Protein AF-A0A7S2JQQ1-F1 (afdb_monomer)

Solvent-accessible surface area (backbone atoms only — not comparable to full-atom values): 8161 Å² total; per-residue (Å²): 144,82,84,77,81,76,63,47,49,43,84,43,77,34,93,50,87,93,55,63,57,22,48,39,71,71,58,92,76,64,92,88,61,87,68,65,79,66,64,65,46,83,41,58,53,73,78,39,54,34,51,41,75,40,65,47,99,89,63,50,79,39,70,37,88,88,42,74,76,49,68,48,76,68,58,82,39,36,49,71,51,93,93,48,60,56,27,40,31,41,84,39,73,60,50,29,55,67,63,60,36,68,78,50,100,80,75,51,66,46,85,57,51,90,72,79,91,76,78,86,73,89,86,77,128

Sequence (125 aa):
ENGICMDNIQSGPSTIRDAGRGAFATRFMEKGTVIAPMPLLQVDKAYFDMYELAPDEDGDLDRDGDKVIGKQQMINYCFGHEETTMLLCSFTSANLINHARCSGGDGTCKFEPNAAYRWSSWDAN

InterPro domains:
  IPR046341 SET domain superfamily [G3DSA:2.170.270.10] (5-125)
  IPR046341 SET domain superfamily [SSF82199] (7-116)

Organism: NCBI:txid163516

Structure (mmCIF, N/CA/C/O backbone):
data_AF-A0A7S2JQQ1-F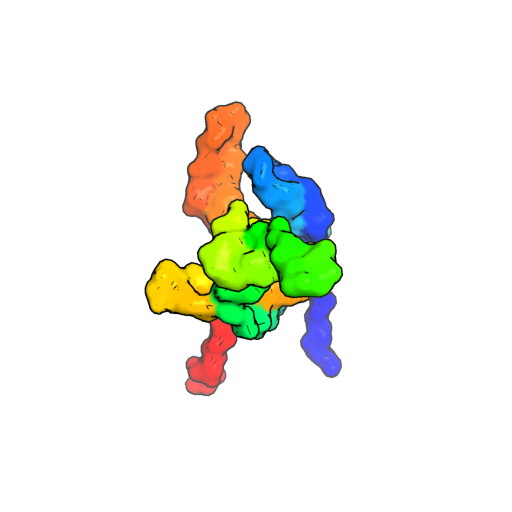1
#
_entry.id   AF-A0A7S2JQQ1-F1
#
loop_
_atom_site.group_PDB
_atom_site.id
_atom_site.type_symbol
_atom_site.label_atom_id
_atom_site.label_alt_id
_atom_site.label_comp_id
_atom_site.label_asym_id
_atom_site.label_entity_id
_atom_site.label_seq_id
_atom_site.pdbx_PDB_ins_code
_atom_site.Cartn_x
_atom_site.Cartn_y
_atom_site.Cartn_z
_atom_site.occupancy
_atom_site.B_iso_or_equiv
_atom_site.auth_seq_id
_atom_site.auth_comp_id
_atom_site.auth_asym_id
_atom_site.auth_atom_id
_atom_site.pdbx_PDB_model_num
ATOM 1 N N . GLU A 1 1 ? -30.288 0.962 4.032 1.00 47.53 1 GLU A N 1
ATOM 2 C CA . GLU A 1 1 ? -30.519 1.204 5.475 1.00 47.53 1 GLU A CA 1
ATOM 3 C C . GLU A 1 1 ? -29.450 0.616 6.414 1.00 47.53 1 GLU A C 1
ATOM 5 O O . GLU A 1 1 ? -29.585 0.787 7.610 1.00 47.53 1 GLU A O 1
ATOM 10 N N . ASN A 1 2 ? -28.333 0.047 5.922 1.00 76.25 2 ASN A N 1
ATOM 11 C CA . ASN A 1 2 ? -27.232 -0.469 6.767 1.00 76.25 2 ASN A CA 1
ATOM 12 C C . ASN A 1 2 ? -25.859 0.125 6.382 1.00 76.25 2 ASN A C 1
ATOM 14 O O . ASN A 1 2 ? -24.859 -0.584 6.310 1.00 76.25 2 ASN A O 1
ATOM 18 N N . GLY A 1 3 ? -25.817 1.414 6.033 1.00 67.44 3 GLY A N 1
ATOM 19 C CA . GLY A 1 3 ? -24.562 2.078 5.674 1.00 67.44 3 GLY A CA 1
ATOM 20 C C . GLY A 1 3 ? -23.677 2.272 6.905 1.00 67.44 3 GLY A C 1
ATOM 21 O O . GLY A 1 3 ? -24.150 2.772 7.921 1.00 67.44 3 GLY A O 1
ATOM 22 N N . ILE A 1 4 ? -22.402 1.896 6.813 1.00 72.25 4 ILE A N 1
ATOM 23 C CA . ILE A 1 4 ? -21.399 2.187 7.843 1.00 72.25 4 ILE A CA 1
ATOM 24 C C . ILE A 1 4 ? -20.569 3.372 7.356 1.00 72.25 4 ILE A C 1
ATOM 26 O O . ILE A 1 4 ? -19.987 3.322 6.271 1.00 72.25 4 ILE A O 1
ATOM 30 N N . CYS A 1 5 ? -20.509 4.436 8.156 1.00 78.81 5 CYS A N 1
ATOM 31 C CA . CYS A 1 5 ? -19.600 5.545 7.896 1.00 78.81 5 CYS A CA 1
ATOM 32 C C . CYS A 1 5 ? -18.150 5.053 8.004 1.00 78.81 5 CYS A C 1
ATOM 34 O O . CYS A 1 5 ? -17.758 4.430 8.989 1.00 78.81 5 CYS A O 1
ATOM 36 N N . MET A 1 6 ? -17.337 5.341 6.988 1.00 81.31 6 MET A N 1
ATOM 37 C CA . MET A 1 6 ? -15.905 5.025 6.987 1.00 81.31 6 MET A CA 1
ATOM 38 C C . MET A 1 6 ? -15.097 6.124 7.694 1.00 81.31 6 MET A C 1
ATOM 40 O O . MET A 1 6 ? -14.094 6.598 7.174 1.00 81.31 6 MET A O 1
ATOM 44 N N . ASP A 1 7 ? -15.552 6.556 8.869 1.00 88.06 7 ASP A N 1
ATOM 45 C CA . ASP A 1 7 ? -14.949 7.630 9.666 1.00 88.06 7 ASP A CA 1
ATOM 46 C C . ASP A 1 7 ? -14.062 7.102 10.802 1.00 88.06 7 ASP A C 1
ATOM 48 O O . ASP A 1 7 ? -13.568 7.897 11.588 1.00 88.06 7 ASP A O 1
ATOM 52 N N . ASN A 1 8 ? -13.832 5.782 10.893 1.00 91.25 8 ASN A N 1
ATOM 53 C CA . ASN A 1 8 ? -12.987 5.146 11.920 1.00 91.25 8 ASN A CA 1
ATOM 54 C C . ASN A 1 8 ? -11.505 5.547 11.844 1.00 91.25 8 ASN A C 1
ATOM 56 O O . ASN A 1 8 ? -10.788 5.452 12.842 1.00 91.25 8 ASN A O 1
ATOM 60 N N . ILE A 1 9 ? -11.035 5.948 10.660 1.00 92.75 9 ILE A N 1
ATOM 61 C CA . ILE A 1 9 ? -9.636 6.283 10.405 1.00 92.75 9 ILE A CA 1
ATOM 62 C C . ILE A 1 9 ? -9.510 7.572 9.597 1.00 92.75 9 ILE A C 1
ATOM 64 O O . ILE A 1 9 ? -10.356 7.887 8.765 1.00 92.75 9 ILE A O 1
ATOM 68 N N . GLN A 1 10 ? -8.407 8.283 9.808 1.00 92.62 10 GLN A N 1
ATOM 69 C CA . GLN A 1 10 ? -8.007 9.449 9.026 1.00 92.62 10 GLN A CA 1
ATOM 70 C C . GLN A 1 10 ? -6.570 9.299 8.520 1.00 92.62 10 GLN A C 1
ATOM 72 O O . GLN A 1 10 ? -5.739 8.646 9.154 1.00 92.62 10 GLN A O 1
ATOM 77 N N . SER A 1 11 ? -6.264 9.924 7.384 1.00 91.75 11 SER A N 1
ATOM 78 C CA . SER A 1 11 ? -4.903 9.975 6.841 1.00 91.75 11 SER A CA 1
ATOM 79 C C . SER A 1 11 ? -4.071 11.050 7.541 1.00 91.75 11 SER A C 1
ATOM 81 O O . SER A 1 11 ? -4.519 12.189 7.673 1.00 91.75 11 SER A O 1
ATOM 83 N N . GLY A 1 12 ? -2.835 10.722 7.912 1.00 90.75 12 GLY A N 1
ATOM 84 C CA . GLY A 1 12 ? -1.853 11.678 8.431 1.00 90.75 12 GLY A CA 1
ATOM 85 C C . GLY A 1 12 ? -0.416 11.292 8.062 1.00 90.75 12 GLY A C 1
ATOM 86 O O . GLY A 1 12 ? -0.206 10.225 7.480 1.00 90.75 12 GLY A O 1
ATOM 87 N N . PRO A 1 13 ? 0.586 12.136 8.367 1.00 90.06 13 PRO A N 1
ATOM 88 C CA . PRO A 1 13 ? 1.996 11.763 8.248 1.00 90.06 13 PRO A CA 1
ATOM 89 C C . PRO A 1 13 ? 2.301 10.516 9.086 1.00 90.06 13 PRO A C 1
ATOM 91 O O . PRO A 1 13 ? 1.891 10.446 10.244 1.00 90.06 13 PRO A O 1
ATOM 94 N N . SER A 1 14 ? 2.987 9.527 8.510 1.00 86.31 14 SER A N 1
ATOM 95 C CA . SER A 1 14 ? 3.336 8.294 9.222 1.00 86.31 14 SER A CA 1
ATOM 96 C C . SER A 1 14 ? 4.300 8.580 10.377 1.00 86.31 14 SER A C 1
ATOM 98 O O . SER A 1 14 ? 5.185 9.425 10.267 1.00 86.31 14 SER A O 1
ATOM 100 N N . THR A 1 15 ? 4.158 7.849 11.483 1.00 84.25 15 THR A N 1
ATOM 101 C CA . THR A 1 15 ? 5.129 7.872 12.591 1.00 84.25 15 THR A CA 1
ATOM 102 C C . THR A 1 15 ? 6.360 7.006 12.310 1.00 84.25 15 THR A C 1
ATOM 104 O O . THR A 1 15 ? 7.332 7.056 13.061 1.00 84.25 15 THR A O 1
ATOM 107 N N . ILE A 1 16 ? 6.328 6.211 11.236 1.00 80.75 16 ILE A N 1
ATOM 108 C CA . ILE A 1 16 ? 7.455 5.408 10.763 1.00 80.75 16 ILE A CA 1
ATOM 109 C C . ILE A 1 16 ? 8.300 6.277 9.827 1.00 80.75 16 ILE A C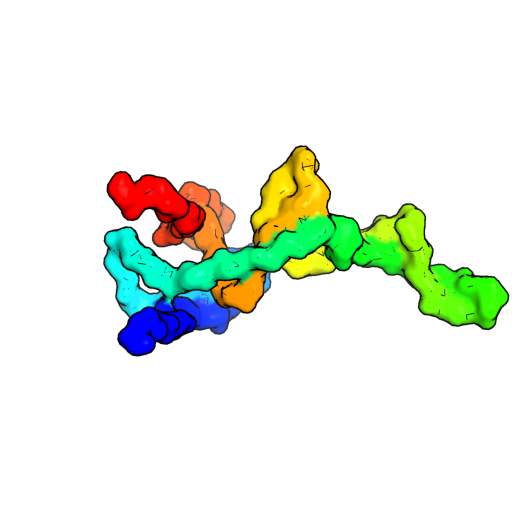 1
ATOM 111 O O . ILE A 1 16 ? 7.770 6.881 8.889 1.00 80.75 16 ILE A O 1
ATOM 115 N N . ARG A 1 17 ? 9.615 6.337 10.079 1.00 81.38 17 ARG A N 1
ATOM 116 C CA . ARG A 1 17 ? 10.553 7.123 9.266 1.00 81.38 17 ARG A CA 1
ATOM 117 C C . ARG A 1 17 ? 10.476 6.680 7.803 1.00 81.38 17 ARG A C 1
ATOM 119 O O . ARG A 1 17 ? 10.474 5.486 7.525 1.00 81.38 17 ARG A O 1
ATOM 126 N N . ASP A 1 18 ? 10.389 7.653 6.901 1.00 81.44 18 ASP A N 1
ATOM 127 C CA . ASP A 1 18 ? 10.347 7.464 5.444 1.00 81.44 18 ASP A CA 1
ATOM 128 C C . ASP A 1 18 ? 9.152 6.643 4.911 1.00 81.44 18 ASP A C 1
ATOM 130 O O . ASP A 1 18 ? 9.116 6.293 3.737 1.00 81.44 18 ASP A O 1
ATOM 134 N N . ALA A 1 19 ? 8.119 6.391 5.727 1.00 80.06 19 ALA A N 1
ATOM 135 C CA . ALA A 1 19 ? 6.930 5.633 5.313 1.00 80.06 19 ALA A CA 1
ATOM 136 C C . ALA A 1 19 ? 5.813 6.496 4.688 1.00 80.06 19 ALA A C 1
ATOM 138 O O . ALA A 1 19 ? 4.721 6.007 4.411 1.00 80.06 19 ALA A O 1
ATOM 139 N N . GLY A 1 20 ? 6.041 7.798 4.491 1.00 86.12 20 GLY A N 1
ATOM 140 C CA . GLY A 1 20 ? 5.057 8.697 3.887 1.00 86.12 20 GLY A CA 1
ATOM 141 C C . GLY A 1 20 ? 3.835 8.941 4.779 1.00 86.12 20 GLY A C 1
ATOM 142 O O . GLY A 1 20 ? 3.921 9.665 5.773 1.00 86.12 20 GLY A O 1
ATOM 143 N N . ARG A 1 21 ? 2.676 8.387 4.406 1.00 87.38 21 ARG A N 1
ATOM 144 C CA . ARG A 1 21 ? 1.392 8.581 5.107 1.00 87.38 21 ARG A CA 1
ATOM 145 C C . ARG A 1 21 ? 0.946 7.308 5.819 1.00 87.38 21 ARG A C 1
ATOM 147 O O . ARG A 1 21 ? 1.249 6.210 5.379 1.00 87.38 21 ARG A O 1
ATOM 154 N N . GLY A 1 22 ? 0.187 7.476 6.898 1.00 88.69 22 GLY A N 1
ATOM 155 C CA . GLY A 1 22 ? -0.427 6.391 7.658 1.00 88.69 22 GLY A CA 1
ATOM 156 C C . GLY A 1 22 ? -1.890 6.670 8.004 1.00 88.69 22 GLY A C 1
ATOM 157 O O . GLY A 1 22 ? -2.368 7.805 7.892 1.00 88.69 22 GLY A O 1
ATOM 158 N N . ALA A 1 23 ? -2.598 5.621 8.418 1.00 90.56 23 ALA A N 1
ATOM 159 C CA . ALA A 1 23 ? -3.944 5.689 8.974 1.00 90.56 23 ALA A CA 1
ATOM 160 C C . ALA A 1 23 ? -3.899 5.822 10.500 1.00 90.56 23 ALA A C 1
ATOM 162 O O . ALA A 1 23 ? -3.208 5.067 11.186 1.00 90.56 23 ALA A O 1
ATOM 163 N N . PHE A 1 24 ? -4.695 6.746 11.030 1.00 91.38 24 PHE A N 1
ATOM 164 C CA . PHE A 1 24 ? -4.836 6.996 12.460 1.00 91.38 24 PHE A CA 1
ATOM 165 C C . PHE A 1 24 ? -6.288 6.834 12.871 1.00 91.38 24 PHE A C 1
ATOM 167 O O . PHE A 1 24 ? -7.177 7.358 12.205 1.00 91.38 24 PHE A O 1
ATOM 174 N N . ALA A 1 25 ? -6.523 6.128 13.975 1.00 92.31 25 ALA A N 1
ATOM 175 C CA . ALA A 1 25 ? -7.854 5.997 14.546 1.00 92.31 25 ALA A CA 1
ATOM 176 C C . ALA A 1 25 ? -8.400 7.375 14.955 1.00 92.31 25 ALA A C 1
ATOM 178 O O . ALA A 1 25 ? -7.704 8.153 15.607 1.00 92.31 25 ALA A O 1
ATOM 179 N N . THR A 1 26 ? -9.643 7.671 14.586 1.00 93.25 26 THR A N 1
ATOM 180 C CA . THR A 1 26 ? -10.357 8.905 14.980 1.00 93.25 26 THR A CA 1
ATOM 181 C C . THR A 1 26 ? -11.153 8.724 16.274 1.00 93.25 26 THR A C 1
ATOM 183 O O . THR A 1 26 ? -11.537 9.696 16.921 1.00 93.25 26 THR A O 1
ATOM 186 N N . ARG A 1 27 ? -11.396 7.468 16.657 1.00 91.19 27 ARG A N 1
ATOM 187 C CA . ARG A 1 27 ? -12.101 7.048 17.867 1.00 91.19 27 ARG A CA 1
ATOM 188 C C . ARG A 1 27 ? -11.510 5.758 18.417 1.00 91.19 27 ARG A C 1
ATOM 190 O O . ARG A 1 27 ? -10.731 5.076 17.754 1.00 91.19 27 ARG A O 1
ATOM 197 N N . PHE A 1 28 ? -11.899 5.419 19.639 1.00 91.56 28 PHE A N 1
ATOM 198 C CA . PHE A 1 28 ? -11.564 4.133 20.234 1.00 91.56 28 PHE A CA 1
ATOM 199 C C . PHE A 1 28 ? -12.227 2.984 19.458 1.00 91.56 28 PHE A C 1
ATOM 201 O O . PHE A 1 28 ? -13.384 3.091 19.051 1.00 91.56 28 PHE A O 1
ATOM 208 N N . MET A 1 29 ? -11.488 1.892 19.260 1.00 89.69 29 MET A N 1
ATOM 209 C CA . MET A 1 29 ? -11.960 0.680 18.592 1.00 89.69 29 MET A CA 1
ATOM 210 C C . MET A 1 29 ? -11.611 -0.531 19.450 1.00 89.69 29 MET A C 1
ATOM 212 O O . MET A 1 29 ? -10.440 -0.772 19.749 1.00 89.69 29 MET A O 1
ATOM 216 N N . GLU A 1 30 ? -12.624 -1.304 19.828 1.00 91.50 30 GLU A N 1
ATOM 217 C CA . GLU A 1 30 ? -12.423 -2.553 20.556 1.00 91.50 30 GLU A CA 1
ATOM 218 C C . GLU A 1 30 ? -11.866 -3.643 19.638 1.00 91.50 30 GLU A C 1
ATOM 220 O O . GLU A 1 30 ? -12.132 -3.677 18.429 1.00 91.50 30 GLU A O 1
ATOM 225 N N . LYS A 1 31 ? -11.109 -4.577 20.221 1.00 90.44 31 LYS A N 1
ATOM 226 C CA . LYS A 1 31 ? -10.559 -5.723 19.494 1.00 90.44 31 LYS A CA 1
ATOM 227 C C . LYS A 1 31 ? -11.691 -6.525 18.839 1.00 90.44 31 LYS A C 1
ATOM 229 O O . LYS A 1 31 ? -12.633 -6.926 19.507 1.00 90.44 31 LYS A O 1
ATOM 234 N N . GLY A 1 32 ? -11.553 -6.801 17.542 1.00 89.31 32 GLY A N 1
ATOM 235 C CA . GLY A 1 32 ? -12.551 -7.533 16.748 1.00 89.31 32 GLY A CA 1
ATOM 236 C C . GLY A 1 32 ? -13.528 -6.639 15.979 1.00 89.31 32 GLY A C 1
ATOM 237 O O . GLY A 1 32 ? -14.259 -7.140 15.125 1.00 89.31 32 GLY A O 1
ATOM 238 N N . THR A 1 33 ? -13.505 -5.325 16.217 1.00 89.44 33 THR A N 1
ATOM 239 C CA . THR A 1 33 ? -14.309 -4.359 15.457 1.00 89.44 33 THR A CA 1
ATOM 240 C C . THR A 1 33 ? -13.817 -4.248 14.014 1.00 89.44 33 THR A C 1
ATOM 242 O O . THR A 1 33 ? -12.617 -4.294 13.738 1.00 89.44 33 THR A O 1
ATOM 245 N N . VAL A 1 34 ? -14.749 -4.062 13.077 1.00 89.38 34 VAL A N 1
ATOM 246 C CA . VAL A 1 34 ? -14.424 -3.760 11.678 1.00 89.38 34 VAL A CA 1
ATOM 247 C C . VAL A 1 34 ? -13.922 -2.319 11.572 1.00 89.38 34 VAL A C 1
ATOM 249 O O . VAL A 1 34 ? -14.656 -1.383 11.876 1.00 89.38 34 VAL A O 1
ATOM 252 N N . ILE A 1 35 ? -12.681 -2.143 11.107 1.00 91.00 35 ILE A N 1
ATOM 253 C CA . ILE A 1 35 ? -12.058 -0.820 10.940 1.00 91.00 35 ILE A CA 1
ATOM 254 C C . ILE A 1 35 ? -12.584 -0.131 9.677 1.00 91.00 35 ILE A C 1
ATOM 256 O O . ILE A 1 35 ? -13.147 0.957 9.749 1.00 91.00 35 ILE A O 1
ATOM 260 N N . ALA A 1 36 ? -12.415 -0.754 8.512 1.00 90.62 36 ALA A N 1
ATOM 261 C CA . ALA A 1 36 ? -12.894 -0.226 7.240 1.00 90.62 36 ALA A CA 1
ATOM 262 C C . ALA A 1 36 ? -13.091 -1.369 6.233 1.00 90.62 36 ALA A C 1
ATOM 264 O O . ALA A 1 36 ? -12.310 -2.326 6.245 1.00 90.62 36 ALA A O 1
ATOM 265 N N . PRO A 1 37 ? -14.099 -1.291 5.348 1.00 89.62 37 PRO A N 1
ATOM 266 C CA . PRO A 1 37 ? -14.158 -2.159 4.184 1.00 89.62 37 PRO A CA 1
ATOM 267 C C . PRO A 1 37 ? -13.015 -1.815 3.218 1.00 89.62 37 PRO A C 1
ATOM 269 O O . PRO A 1 37 ? -12.643 -0.652 3.038 1.00 89.62 37 PRO A O 1
ATOM 272 N N . MET A 1 38 ? -12.465 -2.845 2.583 1.00 89.25 38 MET A N 1
ATOM 273 C CA . MET A 1 38 ? -11.310 -2.729 1.696 1.00 89.25 38 MET A CA 1
ATOM 274 C C . MET A 1 38 ? -11.584 -3.452 0.371 1.00 89.25 38 MET A C 1
ATOM 276 O O . MET A 1 38 ? -11.080 -4.551 0.146 1.00 89.25 38 MET A O 1
ATOM 280 N N . PRO A 1 39 ? -12.444 -2.889 -0.489 1.00 90.19 39 PRO A N 1
ATOM 281 C CA . PRO A 1 39 ? -12.610 -3.392 -1.844 1.00 90.19 39 PRO A CA 1
ATOM 282 C C . PRO A 1 39 ? -11.290 -3.269 -2.624 1.00 90.19 39 PRO A C 1
ATOM 284 O O . PRO A 1 39 ? -10.568 -2.276 -2.497 1.00 90.19 39 PRO A O 1
ATOM 287 N N . LEU A 1 40 ? -10.973 -4.296 -3.415 1.00 91.75 40 LEU A N 1
ATOM 288 C CA . LEU A 1 40 ? -9.688 -4.436 -4.100 1.00 91.75 40 LEU A CA 1
ATOM 289 C C . LEU A 1 40 ? -9.862 -4.363 -5.612 1.00 91.75 40 LEU A C 1
ATOM 291 O O . LEU A 1 40 ? -10.682 -5.078 -6.188 1.00 91.75 40 LEU A O 1
ATOM 295 N N . LEU A 1 41 ? -9.048 -3.523 -6.241 1.00 93.50 41 LEU A N 1
ATOM 296 C CA . LEU A 1 41 ? -8.870 -3.482 -7.682 1.00 93.50 41 LEU A CA 1
ATOM 297 C C . LEU A 1 41 ? -7.747 -4.444 -8.075 1.00 93.50 41 LEU A C 1
ATOM 299 O O . LEU A 1 41 ? -6.650 -4.377 -7.523 1.00 93.50 41 LEU A O 1
ATOM 303 N N . GLN A 1 42 ? -8.025 -5.319 -9.035 1.00 94.69 42 GLN A N 1
ATOM 304 C CA . GLN A 1 42 ? -7.023 -6.201 -9.629 1.00 94.69 42 GLN A CA 1
ATOM 305 C C . GLN A 1 42 ? -6.279 -5.431 -10.719 1.00 94.69 42 GLN A C 1
ATOM 307 O O . GLN A 1 42 ? -6.906 -4.917 -11.646 1.00 94.69 42 GLN A O 1
ATOM 312 N N . VAL A 1 43 ? -4.960 -5.328 -10.596 1.00 94.56 43 VAL A N 1
ATOM 313 C CA . VAL A 1 43 ? -4.104 -4.581 -11.527 1.00 94.56 43 VAL A CA 1
ATOM 314 C C . VAL A 1 43 ? -2.896 -5.438 -11.879 1.00 94.56 43 VAL A C 1
ATOM 316 O O . VAL A 1 43 ? -2.318 -6.074 -11.001 1.00 94.56 43 VAL A O 1
ATOM 319 N N . ASP A 1 44 ? -2.498 -5.462 -13.149 1.00 95.25 44 ASP A N 1
ATOM 320 C CA . ASP A 1 44 ? -1.229 -6.084 -13.538 1.00 95.25 44 ASP A CA 1
ATOM 321 C C . ASP A 1 44 ? -0.048 -5.260 -12.998 1.00 95.25 44 ASP A C 1
ATOM 323 O O . ASP A 1 44 ? -0.014 -4.032 -13.111 1.00 95.25 44 ASP A O 1
ATOM 327 N N . LYS A 1 45 ? 0.935 -5.935 -12.407 1.00 93.38 45 LYS A N 1
ATOM 328 C CA . LYS A 1 45 ? 2.151 -5.342 -11.849 1.00 93.38 45 LYS A CA 1
ATOM 329 C C . LYS A 1 45 ? 2.909 -4.498 -12.874 1.00 93.38 45 LYS A C 1
ATOM 331 O O . LYS A 1 45 ? 3.509 -3.505 -12.468 1.00 93.38 45 LYS A O 1
ATOM 336 N N . ALA A 1 46 ? 2.842 -4.846 -14.159 1.00 92.75 46 ALA A N 1
ATOM 337 C CA . ALA A 1 46 ? 3.486 -4.106 -15.242 1.00 92.75 46 ALA A CA 1
ATOM 338 C C . ALA A 1 46 ? 2.923 -2.685 -15.431 1.00 92.75 46 ALA A C 1
ATOM 340 O O . ALA A 1 46 ? 3.636 -1.801 -15.893 1.00 92.75 46 ALA A O 1
ATOM 341 N N . TYR A 1 47 ? 1.677 -2.410 -15.019 1.00 93.06 47 TYR A N 1
ATOM 342 C CA . TYR A 1 47 ? 1.113 -1.054 -15.113 1.00 93.06 47 TYR A CA 1
ATOM 343 C C . TYR A 1 47 ? 1.812 -0.038 -14.204 1.00 93.06 47 TYR A C 1
ATOM 345 O O . TYR A 1 47 ? 1.665 1.168 -14.406 1.00 93.06 47 TYR A O 1
ATOM 353 N N . PHE A 1 48 ? 2.561 -0.504 -13.204 1.00 93.62 48 PHE A N 1
ATOM 354 C CA . PHE A 1 48 ? 3.328 0.360 -12.312 1.00 93.62 48 PHE A CA 1
ATOM 355 C C . PHE A 1 48 ? 4.754 0.606 -12.808 1.00 93.62 48 PHE A C 1
ATOM 357 O O . PHE A 1 48 ? 5.522 1.272 -12.113 1.00 93.62 48 PHE A O 1
ATOM 364 N N . ASP A 1 49 ? 5.125 0.100 -13.979 1.00 94.50 49 ASP A N 1
ATOM 365 C CA . ASP A 1 49 ? 6.464 0.260 -14.531 1.00 94.50 49 ASP A CA 1
ATOM 366 C C . ASP A 1 49 ? 6.634 1.667 -15.097 1.00 94.50 49 ASP A C 1
ATOM 368 O O . ASP A 1 49 ? 5.762 2.222 -15.769 1.00 94.50 49 ASP A O 1
ATOM 372 N N . MET A 1 50 ? 7.770 2.276 -14.773 1.00 94.31 50 MET A N 1
ATOM 373 C CA . MET A 1 50 ? 8.197 3.538 -15.358 1.00 94.31 50 MET A CA 1
ATOM 374 C C . MET A 1 50 ? 9.245 3.226 -16.412 1.00 94.31 50 MET A C 1
ATOM 376 O O . MET A 1 50 ? 10.214 2.527 -16.121 1.00 94.31 50 MET A O 1
ATOM 380 N N . TYR A 1 51 ? 9.050 3.766 -17.606 1.00 94.75 51 TYR A N 1
ATOM 381 C CA . TYR A 1 51 ? 9.889 3.536 -18.775 1.00 94.75 51 TYR A CA 1
ATOM 382 C C . TYR A 1 51 ? 10.708 4.788 -19.094 1.00 94.75 51 TYR A C 1
ATOM 384 O O . TYR A 1 51 ? 10.276 5.902 -18.775 1.00 94.75 51 TYR A O 1
ATOM 392 N N . GLU A 1 52 ? 11.896 4.613 -19.672 1.00 94.44 52 GLU A N 1
ATOM 393 C CA . GLU A 1 52 ? 12.676 5.741 -20.186 1.00 94.44 52 GLU A CA 1
ATOM 394 C C . GLU A 1 52 ? 11.918 6.427 -21.329 1.00 94.44 52 GLU A C 1
ATOM 396 O O . GLU A 1 52 ? 11.188 5.778 -22.073 1.00 94.44 52 GLU A O 1
ATOM 401 N N . LEU A 1 53 ? 12.074 7.745 -21.451 1.00 93.88 53 LEU A N 1
ATOM 402 C CA . LEU A 1 53 ? 11.577 8.479 -22.609 1.00 93.88 53 LEU A CA 1
ATOM 403 C C . LEU A 1 53 ? 12.694 8.592 -23.646 1.00 93.88 53 LEU A C 1
ATOM 405 O O . LEU A 1 53 ? 13.768 9.111 -23.328 1.00 93.88 53 LEU A O 1
ATOM 409 N N . ALA A 1 54 ? 12.426 8.140 -24.865 1.00 90.19 54 ALA A N 1
ATOM 410 C CA . ALA A 1 54 ? 13.327 8.226 -26.006 1.00 90.19 54 ALA A CA 1
ATOM 411 C C . ALA A 1 54 ? 12.629 8.951 -27.172 1.00 90.19 54 ALA A C 1
ATOM 413 O O . ALA A 1 54 ? 11.404 8.895 -27.266 1.00 90.19 54 ALA A O 1
ATOM 414 N N . PRO A 1 55 ? 13.372 9.656 -28.044 1.00 91.69 55 PRO A N 1
ATOM 415 C CA . PRO A 1 55 ? 12.796 10.222 -29.257 1.00 91.69 55 PRO A CA 1
ATOM 416 C C . PRO A 1 55 ? 12.318 9.096 -30.182 1.00 91.69 55 PRO A C 1
ATOM 418 O O . PRO A 1 55 ? 13.072 8.149 -30.422 1.00 91.69 55 PRO A O 1
ATOM 421 N N . ASP A 1 56 ? 11.106 9.214 -30.705 1.00 88.25 56 ASP A N 1
ATOM 422 C CA . ASP A 1 56 ? 10.570 8.349 -31.751 1.00 88.25 56 ASP A CA 1
ATOM 423 C C . ASP A 1 56 ? 11.085 8.755 -33.150 1.00 88.25 56 ASP A C 1
ATOM 425 O O . ASP A 1 56 ? 11.975 9.602 -33.293 1.00 88.25 56 ASP A O 1
ATOM 429 N N . GLU A 1 57 ? 10.559 8.117 -34.201 1.00 89.69 57 GLU A N 1
ATOM 430 C CA . GLU A 1 57 ? 10.939 8.401 -35.594 1.00 89.69 5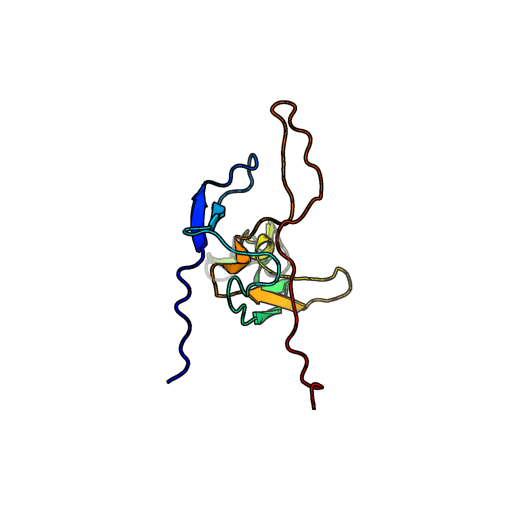7 GLU A CA 1
ATOM 431 C C . GLU A 1 57 ? 10.590 9.835 -36.038 1.00 89.69 57 GLU A C 1
ATOM 433 O O . GLU A 1 57 ? 11.260 10.379 -36.921 1.00 89.69 57 GLU A O 1
ATOM 438 N N . ASP A 1 58 ? 9.597 10.459 -35.401 1.00 90.50 58 ASP A N 1
ATOM 439 C CA . ASP A 1 58 ? 9.139 11.825 -35.666 1.00 90.50 58 ASP A CA 1
ATOM 440 C C . ASP A 1 58 ? 9.855 12.865 -34.772 1.00 90.50 58 ASP A C 1
ATOM 442 O O . ASP A 1 58 ? 9.746 14.077 -34.993 1.00 90.50 58 ASP A O 1
ATOM 446 N N . GLY A 1 59 ? 10.670 12.404 -33.815 1.00 87.88 59 GLY A N 1
ATOM 447 C CA . GLY A 1 59 ? 11.429 13.220 -32.869 1.00 87.88 59 GLY A CA 1
ATOM 448 C C . GLY A 1 59 ? 10.662 13.590 -31.595 1.00 87.88 59 GLY A C 1
ATOM 449 O O . GLY A 1 59 ? 11.189 14.364 -30.785 1.00 87.88 59 GLY A O 1
ATOM 450 N N . ASP A 1 60 ? 9.461 13.045 -31.399 1.00 92.19 60 ASP A N 1
ATOM 451 C CA . ASP A 1 60 ? 8.665 13.211 -30.185 1.00 92.19 60 ASP A CA 1
ATOM 452 C C . ASP A 1 60 ? 9.136 12.239 -29.093 1.00 92.19 60 ASP A C 1
ATOM 454 O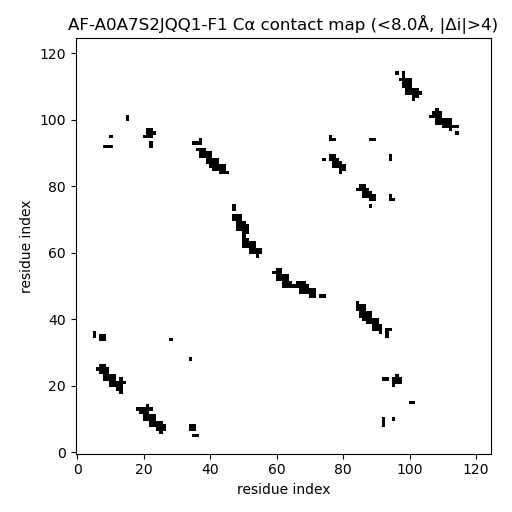 O . ASP A 1 60 ? 9.658 11.163 -29.359 1.00 92.19 60 ASP A O 1
ATOM 458 N N . LEU A 1 61 ? 9.003 12.630 -27.823 1.00 91.62 61 LEU A N 1
ATOM 459 C CA . LEU A 1 61 ? 9.395 11.764 -26.708 1.00 91.62 61 LEU A CA 1
ATOM 460 C C . LEU A 1 61 ? 8.314 10.712 -26.445 1.00 91.62 61 LEU A C 1
ATOM 462 O O . LEU A 1 61 ? 7.253 11.051 -25.914 1.00 91.62 61 LEU A O 1
ATOM 466 N N . ASP A 1 62 ? 8.630 9.446 -26.708 1.00 91.88 62 ASP A N 1
ATOM 467 C CA . ASP A 1 62 ? 7.785 8.298 -26.379 1.00 91.88 62 ASP A CA 1
ATOM 468 C C . ASP A 1 62 ? 8.458 7.364 -25.359 1.00 91.88 62 ASP A C 1
ATOM 470 O O . ASP A 1 62 ? 9.650 7.466 -25.059 1.00 91.88 62 ASP A O 1
ATOM 474 N N . ARG A 1 63 ? 7.669 6.475 -24.753 1.00 89.69 63 ARG A N 1
ATOM 475 C CA . ARG A 1 63 ? 8.139 5.492 -23.774 1.00 89.69 63 ARG A CA 1
ATOM 476 C C . ARG A 1 63 ? 8.844 4.336 -24.471 1.00 89.69 63 ARG A C 1
ATOM 478 O O . ARG A 1 63 ? 8.218 3.578 -25.205 1.00 89.69 63 ARG A O 1
ATOM 485 N N . ASP A 1 64 ? 10.106 4.119 -24.124 1.00 88.69 64 ASP A N 1
ATOM 486 C CA . ASP A 1 64 ? 10.833 2.909 -24.497 1.00 88.69 64 ASP A CA 1
ATOM 487 C C . ASP A 1 64 ? 10.330 1.721 -23.658 1.00 88.69 64 ASP A C 1
ATOM 489 O O . ASP A 1 64 ? 10.703 1.554 -22.492 1.00 88.69 64 ASP A O 1
ATOM 493 N N . GLY A 1 65 ? 9.463 0.899 -24.256 1.00 85.94 65 GLY A N 1
ATOM 494 C CA . GLY A 1 65 ? 8.840 -0.264 -23.617 1.00 85.94 65 GLY A CA 1
ATOM 495 C C . GLY A 1 65 ? 9.819 -1.345 -23.146 1.00 85.94 65 GLY A C 1
ATOM 496 O O . GLY A 1 65 ? 9.447 -2.157 -22.295 1.00 85.94 65 GLY A O 1
ATOM 497 N N . ASP A 1 66 ? 11.063 -1.335 -23.626 1.00 88.06 66 ASP A N 1
ATOM 498 C CA . ASP A 1 66 ? 12.086 -2.308 -23.238 1.00 88.06 66 ASP A CA 1
ATOM 499 C C . ASP A 1 66 ? 12.954 -1.808 -22.073 1.00 88.06 66 ASP A C 1
ATOM 501 O O . ASP A 1 66 ? 13.646 -2.597 -21.416 1.00 88.06 66 ASP A O 1
ATOM 505 N N . LYS A 1 67 ? 12.894 -0.507 -21.754 1.00 92.62 67 LYS A N 1
ATOM 506 C CA . LYS A 1 67 ? 13.757 0.114 -20.744 1.00 92.62 67 LYS A CA 1
ATOM 507 C C . LYS A 1 67 ? 12.989 0.616 -19.527 1.00 92.62 67 LYS A C 1
ATOM 509 O O . LYS A 1 67 ? 12.716 1.805 -19.356 1.00 92.62 67 LYS A O 1
ATOM 514 N N . VAL A 1 68 ? 12.722 -0.308 -18.605 1.00 94.38 68 VAL A N 1
ATOM 515 C CA . VAL A 1 68 ? 12.160 0.007 -17.283 1.00 94.38 68 VAL A CA 1
ATOM 516 C C . VAL A 1 68 ? 13.208 0.716 -16.415 1.00 94.38 68 VAL A C 1
ATOM 518 O O . VAL A 1 68 ? 14.231 0.139 -16.050 1.00 94.38 68 VAL A O 1
ATOM 521 N N . ILE A 1 69 ? 12.929 1.963 -16.035 1.00 95.75 69 ILE A N 1
ATOM 522 C CA . ILE A 1 69 ? 13.785 2.805 -15.179 1.00 95.75 69 ILE A CA 1
ATOM 523 C C . ILE A 1 69 ? 13.351 2.809 -13.709 1.00 95.75 69 ILE A C 1
ATOM 525 O O . ILE A 1 69 ? 14.074 3.304 -12.844 1.00 95.75 69 ILE A O 1
ATOM 529 N N . GLY A 1 70 ? 12.171 2.269 -13.397 1.00 93.62 70 GLY A N 1
ATOM 530 C CA . GLY A 1 70 ? 11.692 2.171 -12.023 1.00 93.62 70 GLY A CA 1
ATOM 531 C C . GLY A 1 70 ? 10.255 1.678 -11.906 1.00 93.62 70 GLY A C 1
ATOM 532 O O . GLY A 1 70 ? 9.645 1.240 -12.878 1.00 93.62 70 GLY A O 1
ATOM 533 N N . LYS A 1 71 ? 9.708 1.768 -10.691 1.00 93.31 71 LYS A N 1
ATOM 534 C CA . LYS A 1 71 ? 8.305 1.464 -10.384 1.00 93.31 71 LYS A CA 1
ATOM 535 C C . LYS A 1 71 ? 7.632 2.671 -9.733 1.00 93.31 71 LYS A C 1
ATOM 537 O O . LYS A 1 71 ? 8.257 3.399 -8.960 1.00 93.31 71 LYS A O 1
ATOM 542 N N . GLN A 1 72 ? 6.351 2.867 -10.010 1.00 92.00 72 GLN A N 1
ATOM 543 C CA . GLN A 1 72 ? 5.532 3.872 -9.347 1.00 92.00 72 GLN A CA 1
ATOM 544 C C . GLN A 1 72 ? 5.304 3.507 -7.875 1.00 92.00 72 GLN A C 1
ATOM 546 O O . GLN A 1 72 ? 5.012 2.362 -7.536 1.00 92.00 72 GLN A O 1
ATOM 551 N N . GLN A 1 73 ? 5.344 4.512 -6.996 1.00 87.88 73 GLN A N 1
ATOM 552 C CA . GLN A 1 73 ? 5.235 4.324 -5.541 1.00 87.88 73 GLN A CA 1
ATOM 553 C C . GLN A 1 73 ? 3.883 3.779 -5.066 1.00 87.88 73 GLN A C 1
ATOM 555 O O . GLN A 1 73 ? 3.764 3.315 -3.933 1.00 87.88 73 GLN A O 1
ATOM 560 N N . MET A 1 74 ? 2.863 3.819 -5.927 1.00 85.44 74 MET A N 1
ATOM 561 C CA . MET A 1 74 ? 1.542 3.269 -5.635 1.00 85.44 74 MET A CA 1
ATOM 562 C C . MET A 1 74 ? 1.598 1.767 -5.311 1.00 85.44 74 MET A C 1
ATOM 564 O O . MET A 1 74 ? 0.774 1.287 -4.537 1.00 85.44 74 MET A O 1
ATOM 568 N N . ILE A 1 75 ? 2.607 1.045 -5.817 1.00 89.19 75 ILE A N 1
ATOM 569 C CA . ILE A 1 75 ? 2.795 -0.386 -5.546 1.00 89.19 75 ILE A CA 1
ATOM 570 C C . ILE A 1 75 ? 2.913 -0.710 -4.047 1.00 89.19 75 ILE A C 1
ATOM 572 O O . ILE A 1 75 ? 2.488 -1.780 -3.624 1.00 89.19 75 ILE A O 1
ATOM 576 N N . ASN A 1 76 ? 3.398 0.231 -3.225 1.00 84.81 76 ASN A N 1
ATOM 577 C CA . ASN A 1 76 ? 3.533 0.060 -1.771 1.00 84.81 76 ASN A CA 1
ATOM 578 C C . ASN A 1 76 ? 2.182 -0.047 -1.040 1.00 84.81 76 ASN A C 1
ATOM 580 O O . ASN A 1 76 ? 2.145 -0.381 0.141 1.00 84.81 76 ASN A O 1
ATOM 584 N N . TYR A 1 77 ? 1.081 0.248 -1.732 1.00 84.88 77 TYR A N 1
ATOM 585 C CA . TYR A 1 77 ? -0.277 0.262 -1.192 1.00 84.88 77 TYR A CA 1
ATOM 586 C C . TYR A 1 77 ? -1.161 -0.856 -1.770 1.00 84.88 77 TYR A C 1
ATOM 588 O O . TYR A 1 77 ? -2.386 -0.825 -1.616 1.00 84.88 77 TYR A O 1
ATOM 596 N N . CYS A 1 78 ? -0.549 -1.835 -2.440 1.00 89.62 78 CYS A N 1
ATOM 597 C CA . CYS A 1 78 ? -1.220 -2.995 -3.017 1.00 89.62 78 CYS A CA 1
ATOM 598 C C . CYS A 1 78 ? -0.700 -4.295 -2.391 1.00 89.62 78 CYS A C 1
ATOM 600 O O . CYS A 1 78 ? 0.462 -4.391 -1.999 1.00 89.62 78 CYS A O 1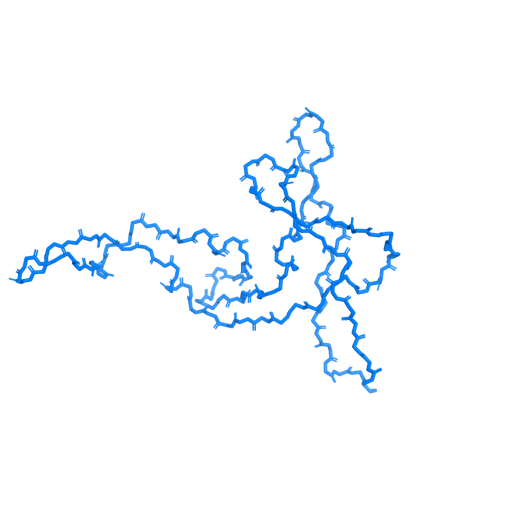
ATOM 602 N N . PHE A 1 79 ? -1.545 -5.324 -2.337 1.00 90.38 79 PHE A N 1
ATOM 603 C CA . PHE A 1 79 ? -1.113 -6.680 -1.997 1.00 90.38 79 PHE A CA 1
ATOM 604 C C . PHE A 1 79 ? -0.576 -7.374 -3.239 1.00 90.38 79 PHE A C 1
ATOM 606 O O . PHE A 1 79 ? -1.174 -7.280 -4.309 1.00 90.38 79 PHE A O 1
ATOM 613 N N . GLY A 1 80 ? 0.522 -8.102 -3.092 1.00 91.19 80 GLY A N 1
ATOM 614 C CA . GLY A 1 80 ? 1.118 -8.883 -4.167 1.00 91.19 80 GLY A CA 1
ATOM 615 C C . GLY A 1 80 ? 1.882 -10.074 -3.613 1.00 91.19 80 GLY A C 1
ATOM 616 O O . GLY A 1 80 ? 2.259 -10.089 -2.442 1.00 91.19 80 GLY A O 1
ATOM 617 N N . HIS A 1 81 ? 2.105 -11.062 -4.472 1.00 92.25 81 HIS A N 1
ATOM 618 C CA . HIS A 1 81 ? 2.976 -12.202 -4.204 1.00 92.25 81 HIS A CA 1
ATOM 619 C C . HIS A 1 81 ? 4.086 -12.233 -5.261 1.00 92.25 81 HIS A C 1
ATOM 621 O O . HIS A 1 81 ? 3.896 -11.753 -6.378 1.00 92.25 81 HIS A O 1
ATOM 627 N N . GLU A 1 82 ? 5.263 -12.751 -4.923 1.00 90.69 82 GLU A N 1
ATOM 628 C CA . GLU A 1 82 ? 6.394 -12.778 -5.862 1.00 90.69 82 GLU A CA 1
ATOM 629 C C . GLU A 1 82 ? 6.135 -13.681 -7.077 1.00 90.69 82 GLU A C 1
ATOM 631 O O . GLU A 1 82 ? 6.576 -13.375 -8.180 1.00 90.69 82 GLU A O 1
ATOM 636 N N . GLU A 1 83 ? 5.336 -14.731 -6.886 1.00 94.06 83 GLU A N 1
ATOM 637 C CA . GLU A 1 83 ? 4.953 -15.695 -7.926 1.00 94.06 83 GLU A CA 1
ATOM 638 C C . GLU A 1 83 ? 3.744 -15.254 -8.775 1.00 94.06 83 GLU A C 1
ATOM 640 O O . GLU A 1 83 ? 3.231 -16.036 -9.572 1.00 94.06 83 GLU A O 1
ATOM 645 N N . THR A 1 84 ? 3.245 -14.024 -8.612 1.00 93.88 84 THR A N 1
ATOM 646 C CA . THR A 1 84 ? 2.121 -13.508 -9.408 1.00 93.88 84 THR A CA 1
ATOM 647 C C . THR A 1 84 ? 2.438 -12.159 -10.040 1.00 93.88 84 THR A C 1
ATOM 649 O O . THR A 1 84 ? 3.132 -11.315 -9.469 1.00 93.88 84 THR A O 1
ATOM 652 N N . THR A 1 85 ? 1.887 -11.933 -11.230 1.00 93.50 85 THR A N 1
ATOM 653 C CA . THR A 1 85 ? 1.866 -10.617 -11.877 1.00 93.50 85 THR A CA 1
ATOM 654 C C . THR A 1 85 ? 0.684 -9.769 -11.413 1.00 93.50 85 THR A C 1
ATOM 656 O O . THR A 1 85 ? 0.613 -8.596 -11.756 1.00 93.50 85 THR A O 1
ATOM 659 N N . MET A 1 86 ? -0.238 -10.315 -10.617 1.00 95.25 86 MET A N 1
ATOM 660 C CA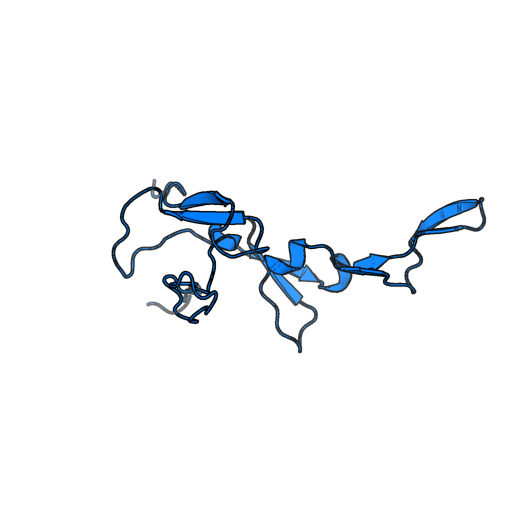 . MET A 1 86 ? -1.421 -9.596 -10.151 1.00 95.25 86 MET A CA 1
ATOM 661 C C . MET A 1 86 ? -1.161 -8.862 -8.832 1.00 95.25 86 MET A C 1
ATOM 663 O O . MET A 1 86 ? -0.676 -9.436 -7.857 1.00 95.25 86 MET A O 1
ATOM 667 N N . LEU A 1 87 ? -1.565 -7.598 -8.783 1.00 95.06 87 LEU A N 1
ATOM 668 C CA . LEU A 1 87 ? -1.652 -6.797 -7.572 1.00 95.06 87 LEU A CA 1
ATOM 669 C C . LEU A 1 87 ? -3.114 -6.556 -7.200 1.00 95.06 87 LEU A C 1
ATOM 671 O O . LEU A 1 87 ? -3.964 -6.333 -8.062 1.00 95.06 87 LEU A O 1
ATOM 675 N N . LEU A 1 88 ? -3.396 -6.564 -5.900 1.00 93.44 88 LEU A N 1
ATOM 676 C CA . LEU A 1 88 ? -4.692 -6.212 -5.335 1.00 93.44 88 LEU A CA 1
ATOM 677 C C . LEU A 1 88 ? -4.569 -4.865 -4.623 1.00 93.44 88 LEU A C 1
ATOM 679 O O . LEU A 1 88 ? -4.090 -4.784 -3.492 1.00 93.44 88 LEU A O 1
ATOM 683 N N . CYS A 1 89 ? -4.981 -3.797 -5.292 1.00 91.81 89 CYS A N 1
ATOM 684 C CA . CYS A 1 89 ? -4.859 -2.436 -4.786 1.00 91.81 89 CYS A CA 1
ATOM 685 C C . CYS A 1 89 ? -6.160 -1.996 -4.112 1.00 91.81 89 CYS A C 1
ATOM 687 O O . CYS A 1 89 ? -7.221 -1.975 -4.738 1.00 91.81 89 CYS A O 1
ATOM 689 N N . SER A 1 90 ? -6.091 -1.621 -2.836 1.00 89.69 90 SER A N 1
ATOM 690 C CA . SER A 1 90 ? -7.239 -1.021 -2.152 1.00 89.69 90 SER A CA 1
ATOM 691 C C . SER A 1 90 ? -7.456 0.408 -2.634 1.00 89.69 90 SER A C 1
ATOM 693 O O . SER A 1 90 ? -6.521 1.206 -2.645 1.00 89.69 90 SER A O 1
ATOM 695 N N . PHE A 1 91 ? -8.702 0.755 -2.955 1.00 85.25 91 PHE A N 1
ATOM 696 C CA . PHE A 1 91 ? -9.082 2.137 -3.272 1.00 85.25 91 PHE A CA 1
ATOM 697 C C . PHE A 1 91 ? -9.674 2.904 -2.077 1.00 85.25 91 PHE A C 1
ATOM 699 O O . PHE A 1 91 ? -10.133 4.035 -2.234 1.00 85.25 91 PHE A O 1
ATOM 706 N N . THR A 1 92 ? -9.665 2.318 -0.874 1.00 87.62 92 THR A N 1
ATOM 707 C CA . THR A 1 92 ? -10.029 3.004 0.378 1.00 87.62 92 THR A CA 1
ATOM 708 C C . THR A 1 92 ? -8.790 3.317 1.208 1.00 87.62 92 THR A C 1
ATOM 710 O O . THR A 1 92 ? -7.746 2.684 1.043 1.00 87.62 92 THR A O 1
ATOM 713 N N . SER A 1 93 ? -8.927 4.240 2.167 1.00 87.31 93 SER A N 1
ATOM 714 C CA . SER A 1 93 ? -7.859 4.642 3.099 1.00 87.31 93 SER A CA 1
ATOM 715 C C . SER A 1 93 ? -7.343 3.514 4.002 1.00 87.31 93 SER A C 1
ATOM 717 O O . SER A 1 93 ? -6.388 3.725 4.749 1.00 87.31 93 SER A O 1
ATOM 719 N N . ALA A 1 94 ? -7.947 2.321 3.946 1.00 88.56 94 ALA A N 1
ATOM 720 C CA . ALA A 1 94 ? -7.446 1.125 4.616 1.00 88.56 94 ALA A CA 1
ATOM 721 C C . ALA A 1 94 ? -6.034 0.737 4.139 1.00 88.56 94 ALA A C 1
ATOM 723 O O . ALA A 1 94 ? -5.277 0.151 4.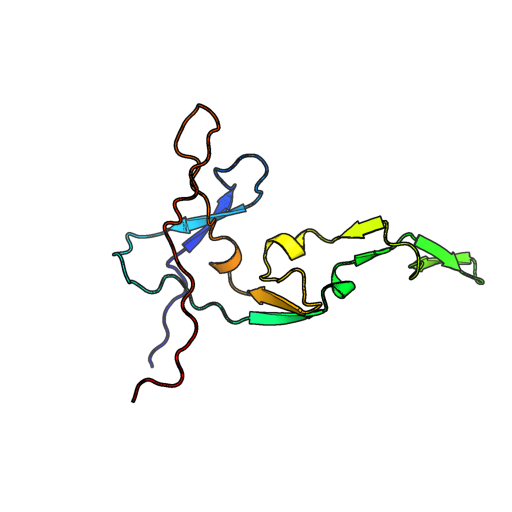909 1.00 88.56 94 ALA A O 1
ATOM 724 N N . ASN A 1 95 ? -5.649 1.130 2.918 1.00 87.38 95 ASN A N 1
ATOM 725 C CA . ASN A 1 95 ? -4.296 0.938 2.389 1.00 87.38 95 ASN A CA 1
ATOM 726 C C . ASN A 1 95 ? -3.209 1.679 3.189 1.00 87.38 95 ASN A C 1
ATOM 728 O O . ASN A 1 95 ? -2.040 1.326 3.094 1.00 87.38 95 ASN A O 1
ATOM 732 N N . LEU A 1 96 ? -3.578 2.693 3.979 1.00 88.56 96 LEU A N 1
ATOM 733 C CA . LEU A 1 96 ? -2.654 3.454 4.823 1.00 88.56 96 LEU A CA 1
ATOM 734 C C . LEU A 1 96 ? -2.426 2.808 6.202 1.00 88.56 96 LEU A C 1
ATOM 736 O O . LEU A 1 96 ? -1.678 3.349 7.018 1.00 88.56 96 LEU A O 1
ATOM 740 N N . ILE A 1 97 ? -3.103 1.700 6.522 1.00 88.38 97 ILE A N 1
ATOM 741 C CA . ILE A 1 97 ? -2.919 1.010 7.803 1.00 88.38 97 ILE A CA 1
ATOM 742 C C . ILE A 1 97 ? -1.556 0.316 7.789 1.00 88.38 97 ILE A C 1
ATOM 744 O O . ILE A 1 97 ? -1.336 -0.647 7.058 1.00 88.38 97 ILE A O 1
ATOM 748 N N . ASN A 1 98 ? -0.645 0.806 8.627 1.00 80.12 98 ASN A N 1
ATOM 749 C CA . ASN A 1 98 ? 0.681 0.222 8.787 1.00 80.12 98 ASN A CA 1
ATOM 750 C C . ASN A 1 98 ? 0.601 -1.124 9.524 1.00 80.12 98 ASN A C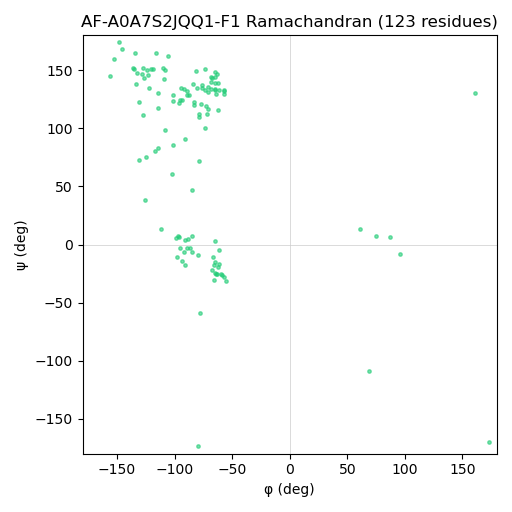 1
ATOM 752 O O . ASN A 1 98 ? -0.041 -1.228 10.568 1.00 80.12 98 ASN A O 1
ATOM 756 N N . HIS A 1 99 ? 1.327 -2.129 9.026 1.00 74.62 99 HIS A N 1
ATOM 757 C CA . HIS A 1 99 ? 1.398 -3.480 9.619 1.00 74.62 99 HIS A CA 1
ATOM 758 C C . HIS A 1 99 ? 2.613 -3.696 10.527 1.00 74.62 99 HIS A C 1
ATOM 760 O O . HIS A 1 99 ? 2.850 -4.801 11.004 1.00 74.62 99 HIS A O 1
ATOM 766 N N . ALA A 1 100 ? 3.372 -2.634 10.793 1.00 72.44 100 ALA A N 1
ATOM 767 C CA . ALA A 1 100 ? 4.500 -2.637 11.712 1.00 72.44 100 ALA A CA 1
ATOM 768 C C . ALA A 1 100 ? 4.337 -1.519 12.744 1.00 72.44 100 ALA A C 1
ATOM 770 O O . ALA A 1 100 ? 3.883 -0.418 12.420 1.00 72.44 100 ALA A O 1
ATOM 771 N N . ARG A 1 101 ? 4.751 -1.786 13.986 1.00 67.56 101 ARG A N 1
ATOM 772 C CA . ARG A 1 101 ? 4.811 -0.782 15.047 1.00 67.56 101 ARG A CA 1
ATOM 773 C C . ARG A 1 101 ? 6.266 -0.559 15.441 1.00 67.56 101 ARG A C 1
ATOM 775 O O . ARG A 1 101 ? 6.930 -1.445 15.968 1.00 67.56 101 ARG A O 1
ATOM 782 N N . CYS A 1 102 ? 6.752 0.659 15.247 1.00 67.06 102 CYS A N 1
ATOM 783 C CA . CYS A 1 102 ? 8.039 1.077 15.792 1.00 67.06 102 CYS A CA 1
ATOM 784 C C . CYS A 1 102 ? 7.790 1.691 17.173 1.00 67.06 102 CYS A C 1
ATOM 786 O O . CYS A 1 102 ? 7.436 2.861 17.300 1.00 67.06 102 CYS A O 1
ATOM 788 N N . SER A 1 103 ? 7.850 0.860 18.215 1.00 55.69 103 SER A N 1
ATOM 789 C CA . SER A 1 103 ? 7.696 1.287 19.607 1.00 55.69 103 SER A CA 1
ATOM 790 C C . SER A 1 103 ? 9.069 1.378 20.265 1.00 55.69 103 SER A C 1
ATOM 792 O O . SER A 1 103 ? 9.514 0.427 20.901 1.00 55.69 103 SER A O 1
ATOM 794 N N . GLY A 1 104 ? 9.737 2.515 20.107 1.00 52.56 104 GLY A N 1
ATOM 795 C CA . GLY A 1 104 ? 11.024 2.770 20.745 1.00 52.56 104 GLY A CA 1
ATOM 796 C C . GLY A 1 104 ? 11.758 3.907 20.052 1.00 52.56 104 GLY A C 1
ATOM 797 O O . GLY A 1 104 ? 11.898 3.910 18.834 1.00 52.56 104 GLY A O 1
ATOM 798 N N . GLY A 1 105 ? 12.249 4.882 20.819 1.00 53.06 105 GLY A N 1
ATOM 799 C CA . GLY A 1 105 ? 13.154 5.921 20.307 1.00 53.06 105 GLY A CA 1
ATOM 800 C C . GLY A 1 105 ? 14.518 5.383 19.843 1.00 53.06 105 GLY A C 1
ATOM 801 O O . GLY A 1 105 ? 15.375 6.169 19.460 1.00 53.06 105 GLY A O 1
ATOM 802 N N . ASP A 1 106 ? 14.720 4.062 19.883 1.00 64.44 106 ASP A N 1
ATOM 803 C CA . ASP A 1 106 ? 15.914 3.342 19.436 1.00 64.44 106 ASP A CA 1
ATOM 804 C C . ASP A 1 106 ? 15.860 2.928 17.952 1.00 64.44 106 ASP A C 1
ATOM 806 O O . ASP A 1 106 ? 16.823 2.367 17.433 1.00 64.44 106 ASP A O 1
ATOM 810 N N . GLY A 1 107 ? 14.749 3.204 17.257 1.00 59.69 107 GLY A N 1
ATOM 811 C CA . GLY A 1 107 ? 14.573 2.859 15.846 1.00 59.69 107 GLY A CA 1
ATOM 812 C C . GLY A 1 107 ? 14.308 1.373 15.586 1.00 59.69 107 GLY A C 1
ATOM 813 O O . GLY A 1 107 ? 14.262 0.971 14.422 1.00 59.69 107 GLY A O 1
ATOM 814 N N . THR A 1 108 ? 14.109 0.554 16.624 1.00 65.12 108 THR A N 1
ATOM 815 C CA . THR A 1 108 ? 13.757 -0.857 16.453 1.00 65.12 108 THR A CA 1
ATOM 816 C C . THR A 1 108 ? 12.251 -1.003 16.225 1.00 65.12 108 THR A C 1
ATOM 818 O O . THR A 1 108 ? 11.412 -0.596 17.031 1.00 65.12 108 THR A O 1
ATOM 821 N N . CYS A 1 109 ? 11.881 -1.568 15.076 1.00 66.00 109 CYS A N 1
ATOM 822 C CA . CYS A 1 109 ? 10.490 -1.865 14.754 1.00 66.00 109 CYS A CA 1
ATOM 823 C C . CYS A 1 109 ? 10.183 -3.317 15.108 1.00 66.00 109 CYS A C 1
ATOM 825 O O . CYS A 1 109 ? 10.849 -4.233 14.625 1.00 66.00 109 CYS A O 1
ATOM 827 N N . LYS A 1 110 ? 9.163 -3.530 15.942 1.00 67.81 110 LYS A N 1
ATOM 828 C CA . LYS A 1 110 ? 8.622 -4.865 16.197 1.00 67.81 110 LYS A CA 1
ATOM 829 C C . LYS A 1 110 ? 7.445 -5.094 15.260 1.00 67.81 110 LYS A C 1
ATOM 831 O O . LYS A 1 110 ? 6.584 -4.228 15.087 1.00 67.81 110 LYS A O 1
ATOM 836 N N . PHE A 1 111 ? 7.411 -6.265 14.639 1.00 66.44 111 PHE A N 1
ATOM 837 C CA . PHE A 1 111 ? 6.318 -6.656 13.757 1.00 66.44 111 PHE A CA 1
ATOM 838 C C . PHE A 1 111 ? 5.112 -7.106 14.596 1.00 66.44 111 PHE A C 1
ATOM 840 O O . PHE A 1 111 ? 4.820 -8.289 14.731 1.00 66.44 111 PHE A O 1
ATOM 847 N N . GLU A 1 112 ? 4.455 -6.135 15.231 1.00 73.50 112 GLU A N 1
ATOM 848 C CA . GLU A 1 112 ? 3.262 -6.320 16.059 1.00 73.50 112 GLU A CA 1
ATOM 849 C C . GLU A 1 112 ? 2.085 -5.559 15.424 1.00 73.50 112 GLU A C 1
ATOM 851 O O . GLU A 1 112 ? 1.792 -4.425 15.824 1.00 73.50 112 GLU A O 1
ATOM 856 N N . PRO A 1 113 ? 1.431 -6.131 14.395 1.00 77.44 113 PRO A N 1
ATOM 857 C CA . PRO A 1 113 ? 0.290 -5.493 13.753 1.00 77.44 113 PRO A CA 1
ATOM 858 C C . PRO A 1 113 ? -0.880 -5.367 14.738 1.00 77.44 113 PRO A C 1
ATOM 860 O O . PRO A 1 113 ? -1.238 -6.309 15.446 1.00 77.44 113 PRO A O 1
ATOM 863 N N . ASN A 1 114 ? -1.501 -4.189 14.777 1.00 80.56 114 ASN A N 1
ATOM 864 C CA . ASN A 1 114 ? -2.679 -3.895 15.603 1.00 80.56 114 ASN A CA 1
ATOM 865 C C . ASN A 1 114 ? -4.009 -4.064 14.843 1.00 80.56 114 ASN A C 1
ATOM 867 O O . ASN A 1 114 ? -5.080 -3.905 15.428 1.00 80.56 114 ASN A O 1
ATOM 871 N N . ALA A 1 115 ? -3.937 -4.391 13.554 1.00 87.81 115 ALA A N 1
ATOM 872 C CA . ALA A 1 115 ? -5.055 -4.664 12.667 1.00 87.81 115 ALA A CA 1
ATOM 873 C C . ALA A 1 115 ? -4.733 -5.897 11.815 1.00 87.81 115 ALA A C 1
ATOM 875 O O . ALA A 1 115 ? -3.571 -6.178 11.535 1.00 87.81 115 ALA A O 1
ATOM 876 N N . ALA A 1 116 ? -5.763 -6.628 11.396 1.00 88.12 116 ALA A N 1
ATOM 877 C CA . ALA A 1 116 ? -5.618 -7.793 10.533 1.00 88.12 116 ALA A CA 1
ATOM 878 C C . ALA A 1 116 ? -6.616 -7.721 9.379 1.00 88.12 116 ALA A C 1
ATOM 880 O O . ALA A 1 116 ? -7.735 -7.225 9.536 1.00 88.12 116 ALA A O 1
ATOM 881 N N . TYR A 1 117 ? -6.214 -8.249 8.227 1.00 88.12 117 TYR A N 1
ATOM 882 C CA . TYR A 1 117 ? -7.114 -8.422 7.098 1.00 88.12 117 TYR A CA 1
ATOM 883 C C . TYR A 1 1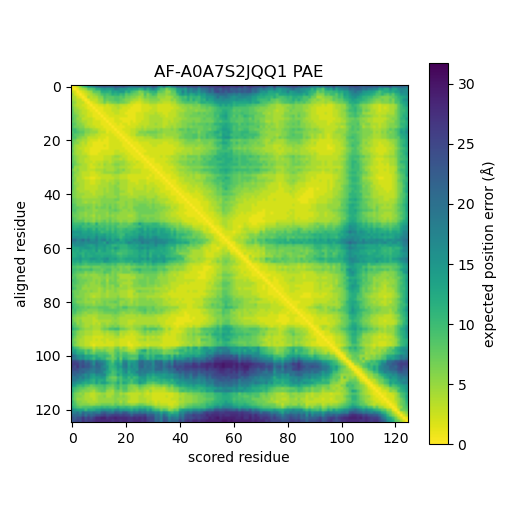17 ? -8.036 -9.615 7.332 1.00 88.12 117 TYR A C 1
ATOM 885 O O . TYR A 1 117 ? -7.604 -10.676 7.781 1.00 88.12 117 TYR A O 1
ATOM 893 N N . ARG A 1 118 ? -9.314 -9.442 6.995 1.00 88.50 118 ARG A N 1
ATOM 894 C CA . ARG A 1 118 ? -10.307 -10.514 6.989 1.00 88.50 118 ARG A CA 1
ATOM 895 C C . ARG A 1 118 ? -10.997 -10.525 5.635 1.00 88.50 118 ARG A C 1
ATOM 897 O O . ARG A 1 118 ? -11.746 -9.602 5.322 1.00 88.50 118 ARG A O 1
ATOM 904 N N . TRP A 1 119 ? -10.739 -11.568 4.856 1.00 85.31 119 TRP A N 1
ATOM 905 C CA . TRP A 1 119 ? -11.450 -11.825 3.609 1.00 85.31 119 TRP A CA 1
ATOM 906 C C . TRP A 1 119 ? -12.923 -12.110 3.894 1.00 85.31 119 TRP A C 1
ATOM 908 O O . TRP A 1 119 ? -13.263 -12.651 4.949 1.00 85.31 119 TRP A O 1
ATOM 918 N N . SER A 1 120 ? -13.806 -11.735 2.970 1.00 78.81 120 SER A N 1
ATOM 919 C CA . SER A 1 120 ? -15.204 -12.146 3.052 1.00 78.81 120 SER A CA 1
ATOM 920 C C . SER A 1 120 ? -15.267 -13.668 2.969 1.00 78.81 120 SER A C 1
ATOM 922 O O . SER A 1 120 ? -14.892 -14.249 1.954 1.00 78.81 120 SER A O 1
ATOM 924 N N . SER A 1 121 ? -15.725 -14.318 4.034 1.00 74.69 121 SER A N 1
ATOM 925 C CA . SER A 1 121 ? -16.092 -15.727 3.986 1.00 74.69 121 SER A CA 1
ATOM 926 C C . SER A 1 121 ? -17.475 -15.825 3.352 1.00 74.69 121 SER A C 1
ATOM 928 O O . SER A 1 121 ? -18.463 -15.395 3.944 1.00 74.69 121 SER A O 1
ATOM 930 N N . TRP A 1 122 ? -17.534 -16.357 2.138 1.00 59.66 122 TRP A N 1
ATOM 931 C CA . TRP A 1 122 ? -18.779 -16.699 1.443 1.00 59.66 122 TRP A CA 1
ATOM 932 C C . TRP A 1 122 ? -19.509 -17.869 2.134 1.00 59.66 122 TRP A C 1
ATOM 934 O O . TRP A 1 122 ? -20.721 -17.993 2.006 1.00 59.66 122 TRP A O 1
ATOM 944 N N . ASP A 1 123 ? -18.779 -18.673 2.917 1.00 48.53 123 ASP A N 1
ATOM 945 C CA . ASP A 1 123 ? -19.252 -19.910 3.549 1.00 48.53 123 ASP A CA 1
ATOM 946 C C . ASP A 1 123 ? -19.574 -19.726 5.041 1.00 48.53 123 ASP A C 1
ATOM 948 O O . ASP A 1 123 ? -18.963 -20.340 5.915 1.00 48.53 123 ASP A O 1
ATOM 952 N N . ALA A 1 124 ? -20.526 -18.851 5.354 1.00 46.94 124 ALA A N 1
ATOM 953 C CA . ALA A 1 124 ? -21.130 -18.794 6.684 1.00 46.94 124 ALA A CA 1
ATOM 954 C C . ALA A 1 124 ? -22.652 -18.918 6.556 1.00 46.94 124 ALA A C 1
ATOM 956 O O . ALA A 1 124 ? -23.373 -17.928 6.672 1.00 46.94 124 ALA A O 1
ATOM 957 N N . ASN A 1 125 ? -23.103 -20.147 6.288 1.00 40.06 125 ASN A N 1
ATOM 958 C CA . ASN A 1 125 ? -24.440 -20.639 6.623 1.00 40.06 125 ASN A CA 1
ATOM 959 C C . ASN A 1 125 ? -24.286 -21.810 7.591 1.00 40.06 125 ASN A C 1
ATOM 961 O O . ASN A 1 125 ? -23.519 -22.737 7.247 1.00 40.06 125 ASN A O 1
#

Nearest PDB structures (foldseek):
  7v20-assembly1_C  TM=2.849E-01  e=8.761E+00  Severe acute respiratory syndrome coronavirus 2
  7v23-assembly1_C  TM=2.840E-01  e=9.922E+00  Severe acute respiratory syndrome coronavirus 2

Foldseek 3Di:
DDDDDLQQWDKDQDPQPPPGIAIDGPDDDDPPDDNDDFQWDKDFQCVQFDFDWDQDPVGDTDGDPVGGPDGHPQQLLWDDDPPDRITTHTPDNVSRHDQWDDDDPVNDIDRDGPDDDDDDDPPDD

Radius of gyration: 19.19 Å; Cα contacts (8 Å, |Δi|>4): 175; chains: 1; bounding box: 46×34×56 Å

pLDDT: mean 84.62, std 11.93, range [40.06, 95.75]

Mean predicted aligned error: 7.9 Å

Secondary structure (DSSP, 8-state):
--PPPS-SEEEEE-SSTT--EEEEESS---TT-------EEEEEGGGGEEEEEEE-TTS-EEEEEEEEEEE-GGGGGEEE-TT-SEEEEE-SGGGG--S-B--STT-PPB---S-------S---